Protein AF-A0A383TFZ5-F1 (afdb_monomer)

Foldseek 3Di:
DDPPPPPPPPPPPDDPVQQPPWWWKWWAFDPDDIDIDTARPVQVVQLVCCVVVVHQAFRGRPPDTHRLQGTQWMDTPNDIGGGDD

Secondary structure (DSSP, 8-state):
----------PPP--GGGTTPEEEEEEEETTS-EEEEEEEHHHHHHHHHHHHTT--SPEEETTEEE-GGGEEEEEETTEEEE---

Solvent-accessible surface area (backbone atoms only — not comparable to full-atom values): 5265 Å² total; per-residue (Å²): 131,84,84,82,68,73,81,83,71,84,59,78,78,94,46,86,79,53,66,80,43,63,44,60,36,40,40,26,38,68,98,50,76,76,46,78,51,64,42,44,53,76,34,44,51,57,29,51,53,40,58,74,71,64,54,81,60,61,42,42,45,71,97,43,77,40,60,49,92,52,29,42,32,41,31,42,92,94,43,75,47,74,47,80,133

Structure (mmCIF, N/CA/C/O backbone):
data_AF-A0A383TFZ5-F1
#
_entry.id   AF-A0A383TFZ5-F1
#
loop_
_atom_site.group_PDB
_atom_site.id
_atom_site.type_symbol
_atom_site.label_atom_id
_atom_site.label_alt_id
_atom_site.label_comp_id
_atom_site.label_asym_id
_atom_site.label_entity_id
_atom_site.label_seq_id
_atom_site.pdbx_PDB_ins_code
_atom_site.Cartn_x
_atom_site.Cartn_y
_atom_site.Cartn_z
_atom_site.occupancy
_atom_site.B_iso_or_equiv
_atom_site.auth_seq_id
_atom_site.auth_comp_id
_atom_site.auth_asym_id
_atom_site.auth_atom_id
_atom_site.pdbx_PDB_model_num
ATOM 1 N N . MET A 1 1 ? 26.484 20.830 13.611 1.00 37.94 1 MET A N 1
ATOM 2 C CA . MET A 1 1 ? 26.107 21.208 12.238 1.00 37.94 1 MET A CA 1
ATOM 3 C C . MET A 1 1 ? 25.485 19.978 11.618 1.00 37.94 1 MET A C 1
ATOM 5 O O . MET A 1 1 ? 26.111 18.928 11.661 1.00 37.94 1 MET A O 1
ATOM 9 N N . ASP A 1 2 ? 24.224 20.118 11.226 1.00 43.44 2 ASP A N 1
ATOM 10 C CA . ASP A 1 2 ? 23.297 19.111 10.716 1.00 43.44 2 ASP A CA 1
ATOM 11 C C . ASP A 1 2 ? 23.914 18.009 9.852 1.00 43.44 2 ASP A C 1
ATOM 13 O O . ASP A 1 2 ? 24.497 18.261 8.797 1.00 43.44 2 ASP A O 1
ATOM 17 N N . ASN A 1 3 ? 23.693 16.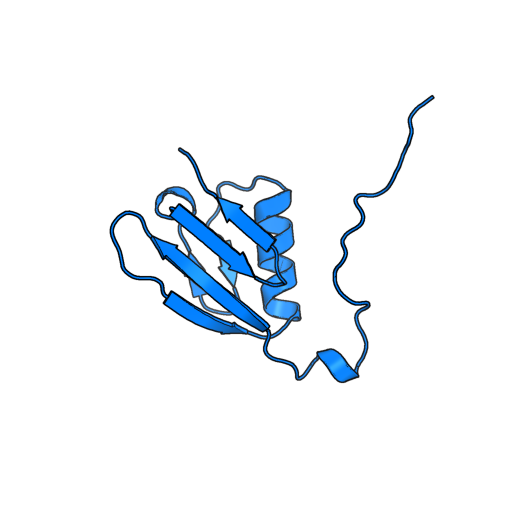766 10.282 1.00 45.97 3 ASN A N 1
ATOM 18 C CA . ASN A 1 3 ? 23.802 15.587 9.436 1.00 45.97 3 ASN A CA 1
ATOM 19 C C . ASN A 1 3 ? 22.638 15.611 8.440 1.00 45.97 3 ASN A C 1
ATOM 21 O O . ASN A 1 3 ? 21.594 15.008 8.677 1.00 45.97 3 ASN A O 1
ATOM 25 N N . ASN A 1 4 ? 22.819 16.327 7.333 1.00 48.19 4 ASN A N 1
ATOM 26 C CA . ASN A 1 4 ? 21.917 16.290 6.189 1.00 48.19 4 ASN A CA 1
ATOM 27 C C . ASN A 1 4 ? 22.134 14.968 5.432 1.00 48.19 4 ASN A C 1
ATOM 29 O O . ASN A 1 4 ? 22.741 14.930 4.364 1.00 48.19 4 ASN A O 1
ATOM 33 N N . ILE A 1 5 ? 21.732 13.860 6.056 1.00 47.69 5 ILE A N 1
ATOM 34 C CA . ILE A 1 5 ? 21.638 12.559 5.402 1.00 47.69 5 ILE A CA 1
ATOM 35 C C . ILE A 1 5 ? 20.308 12.613 4.640 1.00 47.69 5 ILE A C 1
ATOM 37 O O . ILE A 1 5 ? 19.265 12.648 5.298 1.00 47.69 5 ILE A O 1
ATOM 41 N N . PRO A 1 6 ? 20.292 12.677 3.293 1.00 45.56 6 PRO A N 1
ATOM 42 C CA . PRO A 1 6 ? 19.041 12.526 2.563 1.00 45.56 6 PRO A CA 1
ATOM 43 C C . PRO A 1 6 ? 18.429 11.186 2.987 1.00 45.56 6 PRO A C 1
ATOM 45 O O . PRO A 1 6 ? 19.187 10.224 3.161 1.00 45.56 6 PRO A O 1
ATOM 48 N N . PRO A 1 7 ? 17.106 11.094 3.212 1.00 47.81 7 PRO A N 1
ATOM 49 C CA . PRO A 1 7 ? 16.504 9.815 3.544 1.00 47.81 7 PRO A CA 1
ATOM 50 C C . PRO A 1 7 ? 16.903 8.853 2.430 1.00 47.81 7 PRO A C 1
ATOM 52 O O . PRO A 1 7 ? 16.650 9.127 1.258 1.00 47.81 7 PRO A O 1
ATOM 55 N N . TYR A 1 8 ? 17.619 7.786 2.785 1.00 42.16 8 TYR A N 1
ATOM 56 C CA . TYR A 1 8 ? 17.939 6.703 1.869 1.00 42.16 8 TYR A CA 1
ATOM 57 C C . TYR A 1 8 ? 16.602 6.094 1.434 1.00 42.16 8 TYR A C 1
ATOM 59 O O . TYR A 1 8 ? 16.015 5.227 2.087 1.00 42.16 8 TYR A O 1
ATOM 67 N N . VAL A 1 9 ? 16.062 6.636 0.348 1.00 47.00 9 VAL A N 1
ATOM 68 C CA . VAL A 1 9 ? 14.962 6.065 -0.405 1.00 47.00 9 VAL A CA 1
ATOM 69 C C . VAL A 1 9 ? 15.596 4.898 -1.149 1.00 47.00 9 VAL A C 1
ATOM 71 O O . VAL A 1 9 ? 16.029 5.044 -2.285 1.00 47.00 9 VAL A O 1
ATOM 74 N N . ASP A 1 10 ? 15.721 3.758 -0.465 1.00 47.06 10 ASP A N 1
ATOM 75 C CA . ASP A 1 10 ? 16.063 2.451 -1.045 1.00 47.06 10 ASP A CA 1
ATOM 76 C C . ASP A 1 10 ? 14.914 1.980 -1.959 1.00 47.06 10 ASP A C 1
ATOM 78 O O . ASP A 1 10 ? 14.318 0.924 -1.770 1.00 47.06 10 ASP A O 1
ATOM 82 N N . PHE A 1 11 ? 14.552 2.808 -2.937 1.00 53.03 11 PHE A N 1
ATOM 83 C CA . PHE A 1 11 ? 13.921 2.320 -4.146 1.00 53.03 11 PHE A CA 1
ATOM 84 C C . PHE A 1 11 ? 15.073 1.804 -5.003 1.00 53.03 11 PHE A C 1
ATOM 86 O O . PHE A 1 11 ? 16.033 2.551 -5.203 1.00 53.03 11 PHE A O 1
ATOM 93 N N . PRO A 1 12 ? 15.012 0.576 -5.551 1.00 53.34 12 PRO A N 1
ATOM 94 C CA . PRO A 1 12 ? 16.001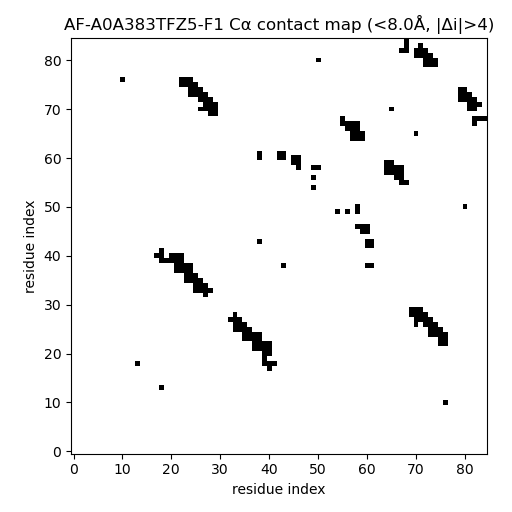 0.125 -6.519 1.00 53.34 12 PRO A CA 1
ATOM 95 C C . PRO A 1 12 ? 16.164 1.217 -7.576 1.00 53.34 12 PRO A C 1
ATOM 97 O O . PRO A 1 12 ? 15.148 1.753 -8.030 1.00 53.34 12 PRO A O 1
ATOM 100 N N . GLU A 1 13 ? 17.390 1.582 -7.942 1.00 50.81 13 GLU A N 1
ATOM 101 C CA . GLU A 1 13 ? 17.611 2.619 -8.951 1.00 50.81 13 GLU A CA 1
ATOM 102 C C . GLU A 1 13 ? 16.717 2.357 -10.170 1.00 50.81 13 GLU A C 1
ATOM 104 O O . GLU A 1 13 ? 16.610 1.228 -10.660 1.00 50.81 13 GLU A O 1
ATOM 109 N N . TYR A 1 14 ? 15.991 3.391 -10.595 1.00 49.00 14 TYR A N 1
ATOM 110 C CA . TYR A 1 14 ? 15.086 3.336 -11.736 1.00 49.00 14 TYR A CA 1
ATOM 111 C C . TYR A 1 14 ? 15.902 2.986 -12.986 1.00 49.00 14 TYR A C 1
ATOM 113 O O . TYR A 1 14 ? 16.541 3.846 -13.583 1.00 49.00 14 TYR A O 1
ATOM 121 N N . ASN A 1 15 ? 15.921 1.710 -13.360 1.00 51.19 15 ASN A N 1
ATOM 122 C CA . ASN A 1 15 ? 16.561 1.226 -14.576 1.00 51.19 15 ASN A CA 1
ATOM 123 C C . ASN A 1 15 ? 15.489 0.724 -15.553 1.00 51.19 15 ASN A C 1
ATOM 125 O O . ASN A 1 15 ? 14.415 0.285 -15.146 1.00 51.19 15 ASN A O 1
ATOM 129 N N . GLU A 1 16 ? 15.757 0.795 -16.858 1.00 50.31 16 GLU A N 1
ATOM 130 C CA . GLU A 1 16 ? 14.785 0.443 -17.912 1.00 50.31 16 GLU A CA 1
ATOM 131 C C . GLU A 1 16 ? 14.221 -0.985 -17.763 1.00 50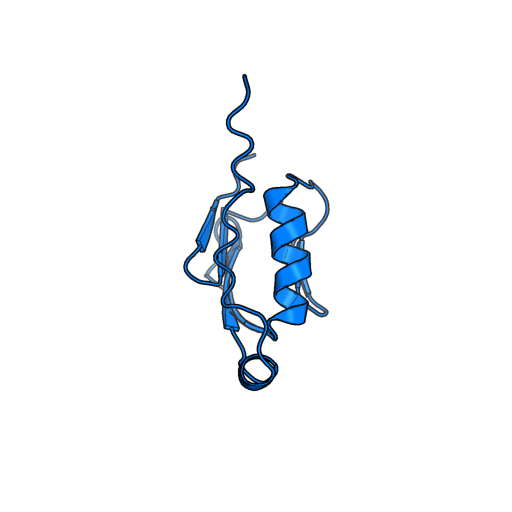.31 16 GLU A C 1
ATOM 133 O O . GLU A 1 16 ? 13.090 -1.261 -18.158 1.00 50.31 16 GLU A O 1
ATOM 138 N N . VAL A 1 17 ? 14.963 -1.874 -17.095 1.00 53.62 17 VAL A N 1
ATOM 139 C CA . VAL A 1 17 ? 14.577 -3.261 -16.795 1.00 53.62 17 VAL A CA 1
ATOM 140 C C . VAL A 1 17 ? 13.411 -3.348 -15.796 1.00 53.62 17 VAL A C 1
ATOM 142 O O . VAL A 1 17 ? 12.599 -4.268 -15.876 1.00 53.62 17 VAL A O 1
ATOM 145 N N . SER A 1 18 ? 13.279 -2.390 -14.874 1.00 54.94 18 SER A N 1
ATOM 146 C CA . SER A 1 18 ? 12.248 -2.409 -13.825 1.00 54.94 18 SER A CA 1
ATOM 147 C C . SER A 1 18 ? 10.939 -1.707 -14.209 1.00 54.94 18 SER A C 1
ATOM 149 O O . SER A 1 18 ? 9.983 -1.760 -13.436 1.00 54.94 18 SER A O 1
ATOM 151 N N . GLN A 1 19 ? 10.838 -1.134 -15.417 1.00 56.69 19 GLN A N 1
ATOM 152 C CA . GLN A 1 19 ? 9.593 -0.517 -15.907 1.00 56.69 19 GLN A CA 1
ATOM 153 C C . GLN A 1 19 ? 8.472 -1.534 -16.150 1.00 56.69 19 GLN A C 1
ATOM 155 O O . GLN A 1 19 ? 7.305 -1.228 -15.924 1.00 56.69 19 GLN A O 1
ATOM 160 N N . SER A 1 20 ? 8.819 -2.749 -16.585 1.00 64.31 20 SER A N 1
ATOM 161 C CA . SER A 1 20 ? 7.839 -3.816 -16.855 1.00 64.31 20 SER A CA 1
ATOM 162 C C . SER A 1 20 ? 7.547 -4.694 -15.634 1.00 64.31 20 SER A C 1
ATOM 164 O O . SER A 1 20 ? 6.688 -5.571 -15.698 1.00 64.31 20 SER A O 1
ATOM 166 N N . TYR A 1 21 ? 8.270 -4.497 -14.527 1.00 72.38 21 TYR A N 1
ATOM 167 C CA . TYR A 1 21 ? 8.107 -5.314 -13.331 1.00 72.38 21 TYR A CA 1
ATOM 168 C C . TYR A 1 21 ? 6.921 -4.812 -12.504 1.00 72.38 21 TYR A C 1
ATOM 170 O O . TYR A 1 21 ? 6.903 -3.664 -12.052 1.00 72.38 21 TYR A O 1
ATOM 178 N N . LEU A 1 22 ? 5.931 -5.683 -12.303 1.00 83.50 22 LEU A N 1
ATOM 179 C CA . LEU A 1 22 ? 4.803 -5.405 -11.423 1.00 83.50 22 LEU A CA 1
ATOM 180 C C . LEU A 1 22 ? 5.195 -5.728 -9.981 1.00 83.50 22 LEU A C 1
ATOM 182 O O . LEU A 1 22 ? 5.504 -6.870 -9.641 1.00 83.50 22 LEU A O 1
ATOM 186 N N . TRP A 1 23 ? 5.156 -4.713 -9.132 1.00 85.62 23 TRP A N 1
ATOM 187 C CA . TRP A 1 23 ? 5.484 -4.818 -7.723 1.00 85.62 23 TRP A CA 1
ATOM 188 C C . TRP A 1 23 ? 4.259 -5.237 -6.917 1.00 85.62 23 TRP A C 1
ATOM 190 O O . TRP A 1 23 ? 3.185 -4.669 -7.128 1.00 85.62 23 TRP A O 1
ATOM 200 N N . PRO A 1 24 ? 4.399 -6.208 -6.000 1.00 90.38 24 PRO A N 1
ATOM 201 C CA . PRO A 1 24 ? 3.299 -6.632 -5.153 1.00 90.38 24 PRO A CA 1
ATOM 202 C C . PRO A 1 24 ? 2.950 -5.543 -4.134 1.00 90.38 24 PRO A C 1
ATOM 204 O O . PRO A 1 24 ? 3.827 -4.951 -3.502 1.00 90.38 24 PRO A O 1
ATOM 207 N N . V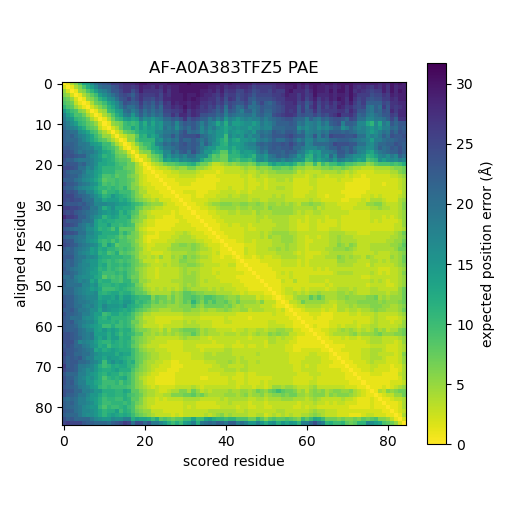AL A 1 25 ? 1.651 -5.337 -3.957 1.00 91.62 25 VAL A N 1
ATOM 208 C CA . VAL A 1 25 ? 1.040 -4.440 -2.983 1.00 91.62 25 VAL A CA 1
ATOM 209 C C . VAL A 1 25 ? 0.016 -5.228 -2.177 1.00 91.62 25 VAL A C 1
ATOM 211 O O . VAL A 1 25 ? -0.837 -5.929 -2.730 1.00 91.62 25 VAL A O 1
ATOM 214 N N . ILE A 1 26 ? 0.090 -5.079 -0.859 1.00 94.75 26 ILE A N 1
ATOM 215 C CA . ILE A 1 26 ? -0.869 -5.626 0.096 1.00 94.75 26 ILE A CA 1
ATOM 216 C C . ILE A 1 26 ? -1.563 -4.454 0.775 1.00 94.75 26 ILE A C 1
ATOM 218 O O . ILE A 1 26 ? -0.912 -3.541 1.280 1.00 94.75 26 ILE A O 1
ATOM 222 N N . VAL A 1 27 ? -2.888 -4.479 0.804 1.00 93.12 27 VAL A N 1
ATOM 223 C CA . VAL A 1 27 ? -3.709 -3.475 1.483 1.00 93.12 27 VAL A CA 1
ATOM 224 C C . VAL A 1 27 ? -4.631 -4.176 2.460 1.00 93.12 27 VAL A C 1
ATOM 226 O O . VAL A 1 27 ? -5.317 -5.128 2.092 1.00 93.12 27 VAL A O 1
ATOM 229 N N . LYS A 1 28 ? -4.692 -3.681 3.696 1.00 94.44 28 LYS A N 1
ATOM 230 C CA . LYS A 1 28 ? -5.619 -4.176 4.710 1.00 94.44 28 LYS A CA 1
ATOM 231 C C . LYS A 1 28 ? -6.491 -3.047 5.229 1.00 94.44 28 LYS A C 1
ATOM 233 O O . LYS A 1 28 ? -5.988 -2.077 5.789 1.00 94.44 28 LYS A O 1
ATOM 238 N N . TYR A 1 29 ? -7.800 -3.202 5.063 1.00 92.88 29 TYR A N 1
ATOM 239 C CA . TYR A 1 29 ? -8.794 -2.355 5.716 1.00 92.88 29 TYR A CA 1
ATOM 240 C C . TYR A 1 29 ? -9.139 -2.904 7.102 1.00 92.88 29 TYR A C 1
ATOM 242 O O . TYR A 1 29 ? -9.123 -4.119 7.316 1.00 92.88 29 TYR A O 1
ATOM 250 N N . LYS A 1 30 ? -9.522 -2.007 8.013 1.00 90.69 30 LYS A N 1
ATOM 251 C CA . LYS A 1 30 ? -9.972 -2.345 9.371 1.00 90.69 30 LYS A CA 1
ATOM 252 C C . LYS A 1 30 ? -11.064 -3.417 9.343 1.00 90.69 30 LYS A C 1
ATOM 254 O O . LYS A 1 30 ? -12.147 -3.203 8.799 1.00 90.69 30 LYS A O 1
ATOM 259 N N . GLY A 1 31 ? -10.778 -4.575 9.938 1.00 90.31 31 GLY A N 1
ATOM 260 C CA . GLY A 1 31 ? -11.728 -5.690 10.054 1.00 90.31 31 GLY A CA 1
ATOM 261 C C . GLY A 1 31 ? -12.072 -6.400 8.737 1.00 90.31 31 GLY A C 1
ATOM 262 O O . GLY A 1 31 ? -13.056 -7.136 8.692 1.00 90.31 31 GLY A O 1
ATOM 263 N N . GLN A 1 32 ? -11.295 -6.185 7.674 1.00 93.00 32 GLN A N 1
ATOM 264 C CA . GLN A 1 32 ? -11.490 -6.801 6.360 1.00 93.00 32 GLN A CA 1
ATOM 265 C C . GLN A 1 32 ? -10.319 -7.732 6.002 1.00 93.00 32 GLN A C 1
ATOM 267 O O . GLN A 1 32 ? -9.224 -7.596 6.562 1.00 93.00 32 GLN A O 1
ATOM 272 N N . PRO A 1 33 ? -10.523 -8.687 5.073 1.00 93.75 33 PRO A N 1
ATOM 273 C CA . PRO A 1 33 ? -9.429 -9.486 4.535 1.00 93.75 33 PRO A CA 1
ATOM 274 C C . PRO A 1 33 ? -8.421 -8.620 3.768 1.00 93.75 33 PRO A C 1
ATOM 276 O O . PRO A 1 33 ? -8.722 -7.515 3.314 1.00 93.75 33 PRO A O 1
ATOM 279 N N . GLU A 1 34 ? -7.214 -9.153 3.608 1.00 95.31 34 GLU A N 1
ATOM 280 C CA . GLU A 1 34 ? -6.159 -8.500 2.840 1.00 95.31 34 GLU A CA 1
ATOM 281 C C . GLU A 1 34 ? -6.469 -8.514 1.344 1.00 95.31 34 GLU A C 1
ATOM 283 O O . GLU A 1 34 ? -6.913 -9.517 0.781 1.00 95.31 34 GLU A O 1
ATOM 288 N N . ILE A 1 35 ? -6.175 -7.398 0.688 1.00 93.44 35 ILE A N 1
ATOM 289 C CA . ILE A 1 35 ? -6.280 -7.229 -0.754 1.00 93.44 35 ILE A CA 1
ATOM 290 C C . ILE A 1 35 ? -4.866 -7.251 -1.318 1.00 93.44 35 ILE A C 1
ATOM 292 O O . ILE A 1 35 ? -4.034 -6.420 -0.959 1.00 93.44 35 ILE A O 1
ATOM 296 N N . HIS A 1 36 ? -4.614 -8.191 -2.223 1.00 93.81 36 HIS A N 1
ATOM 297 C CA . HIS A 1 36 ? -3.319 -8.395 -2.864 1.00 93.81 36 HIS A CA 1
ATOM 298 C C . HIS A 1 36 ? -3.442 -8.055 -4.346 1.00 93.81 36 HIS A C 1
ATOM 300 O O . HIS A 1 36 ? -4.367 -8.509 -5.022 1.00 93.81 36 HIS A O 1
ATOM 306 N N . PHE A 1 37 ? -2.537 -7.233 -4.859 1.00 90.44 37 PHE A N 1
ATOM 307 C CA . PHE A 1 37 ? -2.467 -6.898 -6.279 1.00 90.44 37 PHE A CA 1
ATOM 308 C C . PHE A 1 37 ? -1.056 -6.451 -6.641 1.00 90.44 37 PHE A C 1
ATOM 310 O O . PHE A 1 37 ? -0.235 -6.228 -5.758 1.00 90.44 37 PHE A O 1
ATOM 317 N N . SER A 1 38 ? -0.775 -6.310 -7.933 1.00 89.62 38 SER A N 1
ATOM 318 C CA . SER A 1 38 ? 0.524 -5.829 -8.395 1.00 89.62 38 SER A CA 1
ATOM 319 C C . SER A 1 38 ? 0.356 -4.630 -9.314 1.00 89.62 38 SER A C 1
ATOM 321 O O . SER A 1 38 ? -0.602 -4.577 -10.088 1.00 89.62 38 SER A O 1
ATOM 323 N N . VAL A 1 39 ? 1.272 -3.671 -9.222 1.00 87.38 39 VAL A N 1
ATOM 324 C CA . VAL A 1 39 ? 1.239 -2.418 -9.995 1.00 87.38 39 VAL A CA 1
ATOM 325 C C . VAL A 1 39 ? 2.615 -2.054 -10.512 1.00 87.38 39 VAL A C 1
ATOM 327 O O . VAL A 1 39 ? 3.630 -2.565 -10.036 1.00 87.38 39 VAL A O 1
ATOM 330 N N . SER A 1 40 ? 2.660 -1.165 -11.498 1.00 85.25 40 SER A N 1
ATOM 331 C CA . SER A 1 40 ? 3.935 -0.659 -11.986 1.00 85.25 40 SER A CA 1
ATOM 332 C C . SER A 1 40 ? 4.631 0.188 -10.916 1.00 85.25 40 SER A C 1
ATOM 334 O O . SER A 1 40 ? 4.007 0.794 -10.040 1.00 85.25 40 SER A O 1
ATOM 336 N N . LYS A 1 41 ? 5.960 0.256 -10.991 1.00 79.19 41 LYS A N 1
ATOM 337 C CA . LYS A 1 41 ? 6.749 1.062 -10.055 1.00 79.19 41 LYS A CA 1
ATOM 338 C C . LYS A 1 41 ? 6.401 2.554 -10.121 1.00 79.19 41 LYS A C 1
ATOM 340 O O . LYS A 1 41 ? 6.378 3.210 -9.085 1.00 79.19 41 LYS A O 1
ATOM 345 N N . SER A 1 42 ? 6.091 3.082 -11.309 1.00 80.19 42 SER A N 1
ATOM 346 C CA . SER A 1 42 ? 5.668 4.479 -11.493 1.00 80.19 42 SER A CA 1
ATOM 347 C C . SER A 1 42 ? 4.382 4.797 -10.725 1.00 80.19 42 SER A C 1
ATOM 349 O O . SER A 1 42 ? 4.289 5.853 -10.105 1.00 80.19 42 SER A O 1
ATOM 351 N N . GLU A 1 43 ? 3.426 3.866 -10.692 1.00 83.19 43 GLU A N 1
ATOM 352 C CA . GLU A 1 43 ? 2.193 4.000 -9.909 1.00 83.19 43 GLU A CA 1
ATOM 353 C C . GLU A 1 43 ? 2.451 3.951 -8.395 1.00 83.19 43 GLU A C 1
ATOM 355 O O . GLU A 1 43 ? 1.765 4.643 -7.642 1.00 83.19 43 GLU A O 1
ATOM 360 N N . MET A 1 44 ? 3.450 3.187 -7.934 1.00 84.25 44 MET A N 1
ATOM 361 C CA . MET A 1 44 ? 3.812 3.135 -6.509 1.00 84.25 44 MET A CA 1
ATOM 362 C C . MET A 1 44 ? 4.541 4.379 -6.011 1.00 84.25 44 MET A C 1
ATOM 364 O O . MET A 1 44 ? 4.346 4.757 -4.859 1.00 84.25 44 MET A O 1
ATOM 368 N N . ILE A 1 45 ? 5.371 5.019 -6.840 1.00 83.31 45 ILE A N 1
ATOM 369 C CA . ILE A 1 45 ? 6.159 6.194 -6.425 1.00 83.31 45 ILE A CA 1
ATOM 370 C C . ILE A 1 45 ? 5.241 7.303 -5.891 1.00 83.31 45 ILE A C 1
ATOM 372 O O . ILE A 1 45 ? 5.528 7.904 -4.856 1.00 83.31 45 ILE A O 1
ATOM 376 N N . HIS A 1 46 ? 4.096 7.530 -6.540 1.00 81.44 46 HIS A N 1
ATOM 377 C CA . HIS A 1 46 ? 3.109 8.507 -6.073 1.00 81.44 46 HIS A CA 1
ATOM 378 C C . HIS A 1 46 ? 2.532 8.150 -4.697 1.00 81.44 46 HIS A C 1
ATOM 380 O O . HIS A 1 46 ? 2.452 9.015 -3.821 1.00 81.44 46 HIS A O 1
ATOM 386 N N . ALA A 1 47 ? 2.174 6.883 -4.484 1.00 85.56 47 ALA A N 1
ATOM 387 C CA . ALA A 1 47 ? 1.671 6.413 -3.198 1.00 85.56 47 ALA A CA 1
ATOM 388 C C . ALA A 1 47 ? 2.726 6.509 -2.093 1.00 85.56 47 ALA A C 1
ATOM 390 O O . ALA A 1 47 ? 2.416 6.978 -1.001 1.00 85.56 47 ALA A O 1
ATOM 391 N N . PHE A 1 48 ? 3.972 6.138 -2.390 1.00 86.12 48 PHE A N 1
ATOM 392 C CA . PHE A 1 48 ? 5.094 6.255 -1.463 1.00 86.12 48 PHE A CA 1
ATOM 393 C C . PHE A 1 48 ? 5.282 7.692 -0.985 1.00 86.12 48 PHE A C 1
ATOM 395 O O . PHE A 1 48 ? 5.236 7.948 0.216 1.00 86.12 48 PHE A O 1
ATOM 402 N N . HIS A 1 49 ? 5.405 8.646 -1.912 1.00 84.81 49 HIS A N 1
ATOM 403 C CA . HIS A 1 49 ? 5.563 10.051 -1.544 1.00 84.81 49 HIS A CA 1
ATOM 404 C C . HIS A 1 49 ? 4.369 10.583 -0.747 1.00 84.81 49 HIS A C 1
ATOM 406 O O . HIS A 1 49 ? 4.568 11.327 0.209 1.00 84.81 49 HIS A O 1
ATOM 412 N N . SER A 1 50 ? 3.140 10.191 -1.098 1.00 85.44 50 SER A N 1
ATOM 413 C CA . SER A 1 50 ? 1.944 10.594 -0.347 1.00 85.44 50 SER A CA 1
ATOM 414 C C . SER A 1 50 ? 1.987 10.107 1.108 1.00 85.44 50 SER A C 1
ATOM 416 O O . SER A 1 50 ? 1.720 10.874 2.038 1.00 85.44 50 SER A O 1
ATOM 418 N N . ILE A 1 51 ? 2.385 8.848 1.322 1.00 87.38 51 ILE A N 1
ATOM 419 C CA . ILE A 1 51 ? 2.447 8.246 2.656 1.00 87.38 51 ILE A CA 1
ATOM 420 C C . ILE A 1 51 ? 3.570 8.863 3.499 1.00 87.38 51 ILE A C 1
ATOM 422 O O . ILE A 1 51 ? 3.303 9.249 4.640 1.00 87.38 51 ILE A O 1
ATOM 426 N N . GLU A 1 52 ? 4.781 8.978 2.943 1.00 85.44 52 GLU A N 1
ATOM 427 C CA . GLU A 1 52 ? 5.978 9.504 3.626 1.00 85.44 52 GLU A CA 1
ATOM 428 C C . GLU A 1 52 ? 5.856 10.996 3.957 1.00 85.44 52 GLU A C 1
ATOM 430 O O . GLU A 1 52 ? 6.297 11.435 5.016 1.00 85.44 52 GLU A O 1
ATOM 435 N N . ASN A 1 53 ? 5.183 11.777 3.106 1.00 86.12 53 ASN A N 1
ATOM 436 C CA . ASN A 1 53 ? 4.890 13.183 3.392 1.00 86.12 53 ASN A CA 1
ATOM 437 C C . ASN A 1 53 ? 3.778 13.362 4.440 1.00 86.12 53 ASN A C 1
ATOM 439 O O . ASN A 1 53 ? 3.419 14.493 4.761 1.00 86.12 53 ASN A O 1
ATOM 443 N N . GLY A 1 54 ? 3.206 12.268 4.955 1.00 81.19 54 GLY A N 1
ATOM 444 C CA . GLY A 1 54 ? 2.147 12.313 5.956 1.00 81.19 54 GLY A CA 1
ATOM 445 C C . GLY A 1 54 ? 0.825 12.860 5.423 1.00 81.19 54 GLY A C 1
ATOM 446 O O . GLY A 1 54 ? 0.042 13.380 6.211 1.00 81.19 54 GLY A O 1
ATOM 447 N N . SER A 1 55 ? 0.565 12.756 4.113 1.00 81.75 55 SER A N 1
ATOM 448 C CA . SER A 1 55 ? -0.698 13.235 3.546 1.00 81.75 55 SER A CA 1
ATOM 449 C C . SER A 1 55 ? -1.890 12.482 4.145 1.00 81.75 55 SER A C 1
ATOM 451 O O . SER A 1 55 ? -1.854 11.252 4.305 1.00 81.75 55 SER A O 1
ATOM 453 N N . GLU A 1 56 ? -2.945 13.232 4.467 1.00 84.44 56 GLU A N 1
ATOM 454 C CA . GLU A 1 56 ? -4.249 12.705 4.885 1.00 84.44 56 GLU A CA 1
ATOM 455 C C . GLU A 1 56 ? -5.172 12.409 3.694 1.00 84.44 56 GLU A C 1
ATOM 457 O O . GLU A 1 56 ? -6.221 11.782 3.870 1.00 84.44 56 GLU A O 1
ATOM 462 N N . ASP A 1 57 ? -4.778 12.823 2.486 1.00 87.88 57 ASP A N 1
ATOM 463 C CA . ASP A 1 57 ? -5.519 12.536 1.263 1.00 87.88 57 ASP A CA 1
ATOM 464 C C . ASP A 1 57 ? -5.585 11.022 0.991 1.00 87.88 57 ASP A C 1
ATOM 466 O O . ASP A 1 57 ? -4.746 10.243 1.468 1.00 87.88 57 ASP A O 1
ATOM 470 N N . PRO A 1 58 ? -6.562 10.567 0.186 1.00 90.31 58 PRO A N 1
ATOM 471 C CA . PRO A 1 58 ? -6.601 9.184 -0.258 1.00 90.31 58 PRO A CA 1
ATOM 472 C C . PRO A 1 58 ? -5.297 8.781 -0.955 1.00 90.31 58 PRO A C 1
ATOM 474 O O . PRO A 1 58 ? -4.766 9.496 -1.807 1.00 90.31 58 PRO A O 1
ATOM 477 N N . ILE A 1 59 ? -4.790 7.598 -0.617 1.00 91.00 59 ILE A N 1
ATOM 478 C CA . ILE A 1 59 ? -3.597 7.043 -1.250 1.00 91.00 59 ILE A CA 1
ATOM 479 C C . ILE A 1 59 ? -4.003 6.558 -2.640 1.00 91.00 59 ILE A C 1
ATOM 481 O O . ILE A 1 59 ? -4.866 5.689 -2.774 1.00 91.00 59 ILE A O 1
ATOM 485 N N . LEU A 1 60 ? -3.379 7.116 -3.674 1.00 90.88 60 LEU A N 1
ATOM 486 C CA . LEU A 1 60 ? -3.633 6.745 -5.063 1.00 90.88 60 LEU A CA 1
ATOM 487 C C . LEU A 1 60 ? -2.558 5.775 -5.551 1.00 90.88 60 LEU A C 1
ATOM 489 O O . LEU A 1 60 ? -1.373 6.095 -5.504 1.00 90.88 60 LEU A O 1
ATOM 493 N N . ILE A 1 61 ? -2.977 4.610 -6.049 1.00 88.69 61 ILE A N 1
ATOM 494 C CA . ILE A 1 61 ? -2.103 3.654 -6.740 1.00 88.69 61 ILE A CA 1
ATOM 495 C C . ILE A 1 61 ? -2.748 3.321 -8.085 1.00 88.69 61 ILE A C 1
ATOM 497 O O . ILE A 1 61 ? -3.750 2.600 -8.145 1.00 88.69 61 ILE A O 1
ATOM 501 N N . GLY A 1 62 ? -2.187 3.856 -9.168 1.00 83.19 62 GLY A N 1
ATOM 502 C CA . G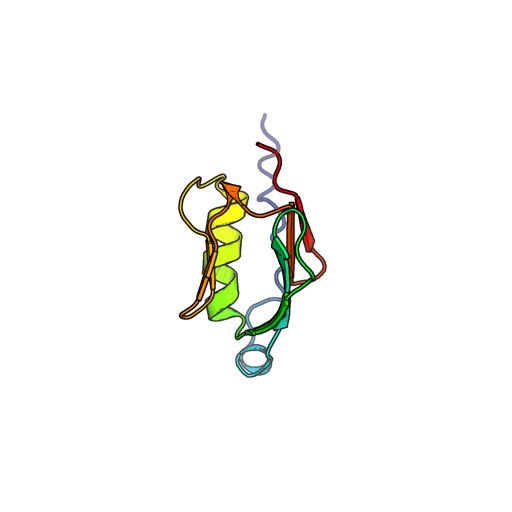LY A 1 62 ? -2.781 3.736 -10.499 1.00 83.19 62 GLY A CA 1
ATOM 503 C C . GLY A 1 62 ? -4.179 4.350 -10.533 1.00 83.19 62 GLY A C 1
ATOM 504 O O . GLY A 1 62 ? -4.379 5.491 -10.125 1.00 83.19 62 GLY A O 1
ATOM 505 N N . SER A 1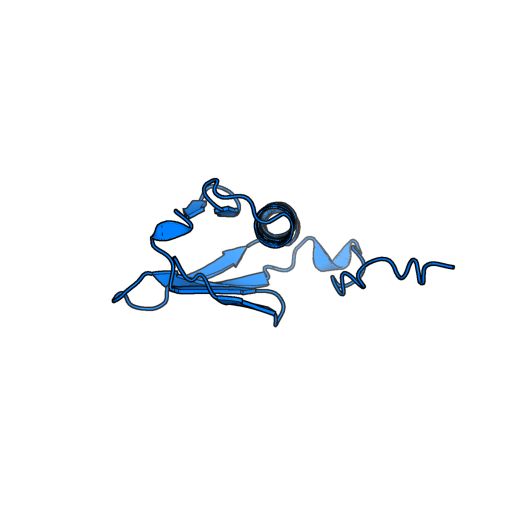 63 ? -5.173 3.577 -10.971 1.00 85.81 63 SER A N 1
ATOM 506 C CA . SER A 1 63 ? -6.583 3.991 -10.966 1.00 85.81 63 SER A CA 1
ATOM 507 C C . SER A 1 63 ? -7.323 3.700 -9.651 1.00 85.81 63 SER A C 1
ATOM 509 O O . SER A 1 63 ? -8.543 3.855 -9.593 1.00 85.81 63 SER A O 1
ATOM 511 N N . ARG A 1 64 ? -6.633 3.200 -8.616 1.00 89.50 64 ARG A N 1
ATOM 512 C CA . ARG A 1 64 ? -7.234 2.824 -7.327 1.00 89.50 64 ARG A CA 1
ATOM 513 C C . ARG A 1 64 ? -7.019 3.929 -6.299 1.00 89.50 64 ARG A C 1
ATOM 515 O O . ARG A 1 64 ? -5.931 4.491 -6.216 1.00 89.50 64 ARG A O 1
ATOM 522 N N . SER A 1 65 ? -8.045 4.182 -5.493 1.00 92.06 65 SER A N 1
ATOM 523 C CA . SER A 1 65 ? -8.012 5.137 -4.385 1.00 92.06 65 SER A CA 1
ATOM 524 C C . SER A 1 65 ? -8.273 4.417 -3.066 1.00 92.06 65 SER A C 1
ATOM 526 O O . SER A 1 65 ? -9.224 3.639 -2.960 1.00 92.06 65 SER A O 1
ATOM 528 N N . PHE A 1 66 ? -7.426 4.671 -2.070 1.00 91.25 66 PHE A N 1
ATOM 529 C CA . PHE A 1 66 ? -7.496 4.057 -0.750 1.00 91.25 66 PHE A CA 1
ATOM 530 C C . PHE A 1 66 ? -7.617 5.133 0.333 1.00 91.25 66 PHE A C 1
ATOM 532 O O . PHE A 1 66 ? -6.677 5.871 0.616 1.00 91.25 66 PHE A O 1
ATOM 539 N N . GLU A 1 67 ? -8.781 5.197 0.976 1.00 91.31 67 GLU A N 1
ATOM 540 C CA . GLU A 1 67 ? -9.041 6.091 2.109 1.00 91.31 67 GLU A CA 1
ATOM 541 C C . GLU A 1 67 ? -8.154 5.732 3.312 1.00 91.31 67 GLU A C 1
ATOM 543 O O . GLU A 1 67 ? -8.432 4.754 4.014 1.00 91.31 67 GLU A O 1
ATOM 548 N N . ARG A 1 68 ? -7.117 6.539 3.583 1.00 88.69 68 ARG A 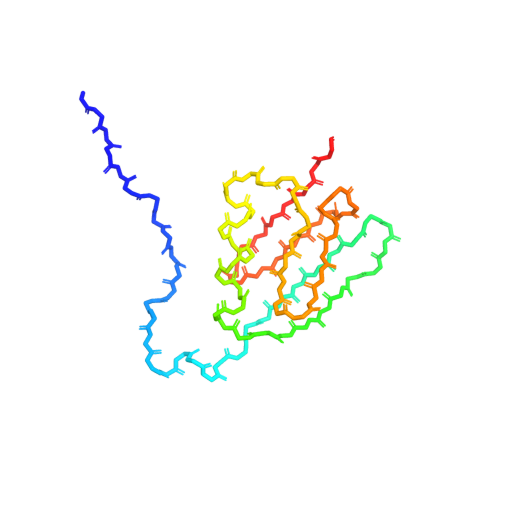N 1
ATOM 549 C CA . ARG A 1 68 ? -6.100 6.276 4.620 1.00 88.69 68 ARG A CA 1
ATOM 550 C C . ARG A 1 68 ? -6.705 5.975 5.995 1.00 88.69 68 ARG A C 1
ATOM 552 O O . ARG A 1 68 ? -6.321 4.999 6.630 1.00 88.69 68 ARG A O 1
ATOM 559 N N . LYS A 1 69 ? -7.724 6.736 6.411 1.00 89.25 69 LYS A N 1
ATOM 560 C CA . LYS A 1 69 ? -8.451 6.565 7.690 1.00 89.25 69 LYS A CA 1
ATOM 561 C C . LYS A 1 69 ? -9.069 5.172 7.900 1.00 89.25 69 LYS A C 1
ATOM 563 O O . LYS A 1 69 ? -9.304 4.759 9.040 1.00 89.25 69 LYS A O 1
ATOM 568 N N . ASN A 1 70 ? -9.355 4.452 6.814 1.00 90.88 70 ASN A N 1
ATOM 569 C CA . ASN A 1 70 ? -10.002 3.139 6.849 1.00 90.88 70 ASN A CA 1
ATOM 570 C C . ASN A 1 70 ? -8.994 1.978 6.799 1.00 90.88 70 ASN A C 1
ATOM 572 O O . ASN A 1 70 ? -9.391 0.822 6.968 1.00 90.88 70 ASN A O 1
ATOM 576 N N . LEU A 1 71 ? -7.715 2.268 6.553 1.00 91.38 71 LEU A N 1
ATOM 577 C CA . LEU A 1 71 ? -6.662 1.266 6.460 1.00 91.38 71 LEU A CA 1
ATOM 578 C C . LEU A 1 71 ? -6.134 0.886 7.848 1.00 91.38 71 LEU A C 1
ATOM 580 O O . LEU A 1 71 ? -6.014 1.736 8.725 1.00 91.38 71 LEU A O 1
ATOM 584 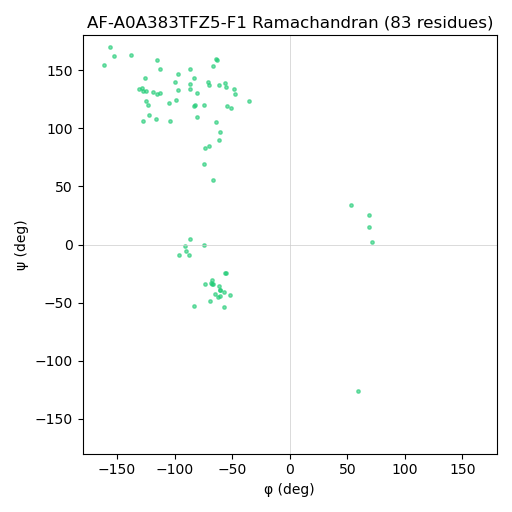N N . ASP A 1 72 ? -5.815 -0.397 8.016 1.00 93.19 72 ASP A N 1
ATOM 585 C CA . ASP A 1 72 ? -4.929 -0.894 9.073 1.00 93.19 72 ASP A CA 1
ATOM 586 C C . ASP A 1 72 ? -3.474 -0.741 8.620 1.00 93.19 72 ASP A C 1
ATOM 588 O O . ASP A 1 72 ? -2.652 -0.138 9.308 1.00 93.19 72 ASP A O 1
ATOM 592 N N . PHE A 1 73 ? -3.152 -1.275 7.436 1.00 93.38 73 PHE A N 1
ATOM 593 C CA . PHE A 1 73 ? -1.830 -1.128 6.840 1.00 93.38 73 PHE A CA 1
ATOM 594 C C . PHE A 1 73 ? -1.850 -1.208 5.312 1.00 93.38 73 PHE A C 1
ATOM 596 O O . PHE A 1 73 ? -2.783 -1.727 4.693 1.00 93.38 73 PHE A O 1
ATOM 603 N N . MET A 1 74 ? -0.765 -0.729 4.713 1.00 93.56 74 MET A N 1
ATOM 604 C CA . MET A 1 74 ? -0.406 -0.945 3.317 1.00 93.56 74 MET A CA 1
ATOM 605 C C . MET A 1 74 ? 1.055 -1.390 3.246 1.00 93.56 74 MET A C 1
ATOM 607 O O . MET A 1 74 ? 1.903 -0.801 3.906 1.00 93.56 74 MET A O 1
ATOM 611 N N . ALA A 1 75 ? 1.361 -2.426 2.472 1.00 92.06 75 ALA A N 1
ATOM 612 C CA . ALA A 1 75 ? 2.718 -2.935 2.318 1.00 92.06 75 ALA A CA 1
ATOM 613 C C . ALA A 1 75 ? 3.097 -3.056 0.844 1.00 92.06 75 ALA A C 1
ATOM 615 O O . ALA A 1 75 ? 2.317 -3.554 0.033 1.00 92.06 75 ALA A O 1
ATOM 616 N N . PHE A 1 76 ? 4.297 -2.598 0.509 1.00 89.06 76 PHE A N 1
ATOM 617 C CA . PHE A 1 76 ? 4.887 -2.683 -0.822 1.00 89.06 76 PHE A CA 1
ATOM 618 C C . PHE A 1 76 ? 6.401 -2.493 -0.725 1.00 89.06 76 PHE A C 1
ATOM 620 O O . PHE A 1 76 ? 6.890 -1.886 0.224 1.00 89.06 76 PHE A O 1
ATOM 627 N N . GLU A 1 77 ? 7.150 -3.041 -1.687 1.00 81.75 77 GLU A N 1
ATOM 628 C CA . GLU A 1 77 ? 8.620 -2.907 -1.748 1.00 81.75 77 GLU A CA 1
ATOM 629 C C . GLU A 1 77 ? 9.342 -3.325 -0.444 1.00 81.75 77 GLU A C 1
ATOM 631 O O . GLU A 1 77 ? 10.328 -2.735 -0.018 1.00 81.75 77 GLU A O 1
ATOM 636 N N . GLY A 1 78 ? 8.814 -4.335 0.256 1.00 80.62 78 GLY A N 1
ATOM 637 C CA . GLY A 1 78 ? 9.363 -4.779 1.545 1.00 80.62 78 GLY A CA 1
ATOM 638 C C . GLY A 1 78 ? 9.128 -3.812 2.714 1.00 80.62 78 GLY A C 1
ATOM 639 O O . GLY A 1 78 ? 9.548 -4.103 3.833 1.00 80.62 78 GLY A O 1
ATOM 640 N N . ARG A 1 79 ? 8.424 -2.696 2.495 1.00 86.12 79 ARG A N 1
ATOM 641 C CA . ARG A 1 79 ? 7.997 -1.747 3.527 1.00 86.12 79 ARG A CA 1
ATOM 642 C C . ARG A 1 79 ? 6.558 -2.029 3.940 1.00 86.12 79 ARG A C 1
ATOM 644 O O . ARG A 1 79 ? 5.735 -2.442 3.127 1.00 86.12 79 ARG A O 1
ATOM 651 N N . THR A 1 80 ? 6.255 -1.792 5.213 1.00 92.00 80 THR A N 1
ATOM 652 C CA . THR A 1 80 ? 4.891 -1.850 5.754 1.00 92.00 80 THR A CA 1
ATOM 653 C C . THR A 1 80 ? 4.563 -0.529 6.430 1.00 92.00 80 THR A C 1
ATOM 655 O O . THR A 1 80 ? 5.251 -0.113 7.359 1.00 92.00 80 THR A O 1
ATOM 658 N N . TYR A 1 81 ? 3.488 0.100 5.977 1.00 90.50 81 TYR A N 1
ATOM 659 C CA . TYR A 1 81 ? 2.938 1.340 6.498 1.00 90.50 81 TYR A CA 1
ATOM 660 C C . TYR A 1 81 ? 1.705 1.024 7.325 1.00 90.50 81 TYR A C 1
ATOM 662 O O . TYR A 1 81 ? 0.669 0.669 6.767 1.00 90.50 81 TYR A O 1
ATOM 670 N N . ALA A 1 82 ? 1.819 1.124 8.645 1.00 91.69 82 ALA A N 1
ATOM 671 C CA . ALA A 1 82 ? 0.679 1.005 9.544 1.00 91.69 82 ALA A CA 1
ATOM 672 C C . ALA A 1 82 ? 0.002 2.370 9.715 1.00 91.69 82 ALA A C 1
ATOM 674 O O . ALA A 1 82 ? 0.679 3.390 9.864 1.00 91.69 82 ALA A O 1
ATOM 675 N N . PHE A 1 83 ? -1.328 2.386 9.711 1.00 88.31 83 PHE A N 1
ATOM 676 C CA . PHE A 1 83 ? -2.119 3.602 9.853 1.00 88.31 83 PHE A CA 1
ATOM 677 C C . PHE A 1 83 ? -2.937 3.540 11.143 1.00 88.31 83 PHE A C 1
ATOM 679 O O . PHE A 1 83 ? -3.909 2.796 11.263 1.00 88.31 83 PHE A O 1
ATOM 686 N N . SER A 1 84 ? -2.529 4.346 12.117 1.00 75.44 84 SER A N 1
ATOM 687 C CA . SER A 1 84 ? -3.279 4.597 13.346 1.00 75.44 84 SER A CA 1
ATOM 688 C C . SER A 1 84 ? -4.062 5.896 13.164 1.00 7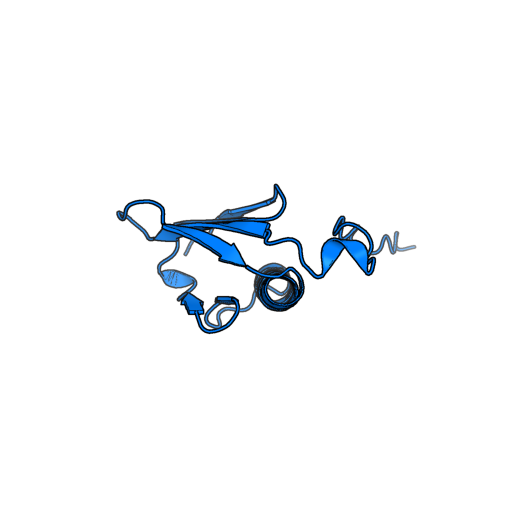5.44 84 SER A C 1
ATOM 690 O O . SER A 1 84 ? -3.484 6.878 12.701 1.00 75.44 84 SER A O 1
ATOM 692 N N . ASN A 1 85 ? -5.348 5.901 13.519 1.00 60.25 85 ASN A N 1
ATOM 693 C CA . ASN A 1 85 ? -6.056 7.159 13.787 1.00 60.25 85 ASN A CA 1
ATOM 694 C C . ASN A 1 85 ? -5.762 7.611 15.216 1.00 60.25 85 ASN A C 1
ATOM 696 O O . ASN A 1 85 ? -5.638 6.712 16.080 1.00 60.25 85 ASN A O 1
#

Mean predicted aligned error: 9.2 Å

Organism: NCBI:txid2094020

Nearest PDB structures (foldseek):
  5jtg-assembly1_D  TM=3.286E-01  e=4.064E+00  Thermotoga maritima MSB8

Radius of gyration: 13.97 Å; Cα contacts (8 Å, |Δi|>4): 112; chains: 1; bounding box: 38×31×32 Å

Sequence (85 aa):
MDNNIPPYVDFPEYNEVSQSYLWPVIVKYKGQPEIHFSVSKSEMIHAFHSIENGSEDPILIGSRSFERKNLDFMAFEGRTYAFSN

pLDDT: mean 78.61, std 17.17, range [37.94, 95.31]